Protein AF-A0A318TGM8-F1 (afdb_monomer_lite)

Sequence (78 aa):
MVSLLTPWSVDRNWVWSEMAGAWALRKRYVGVIYGLSLEEIEKNHGGLAMLSPTNVIGLNEFDTYLVELGKRVSAADA

Foldseek 3Di:
DEAEADPVLLPDPVSVVVLVVCVVVVHQYEYEYEPDDPVRSCVPPNCCVSVVVHHYYYNVCVVVVVVVVVVVVVVVVD

Secondary structure (DS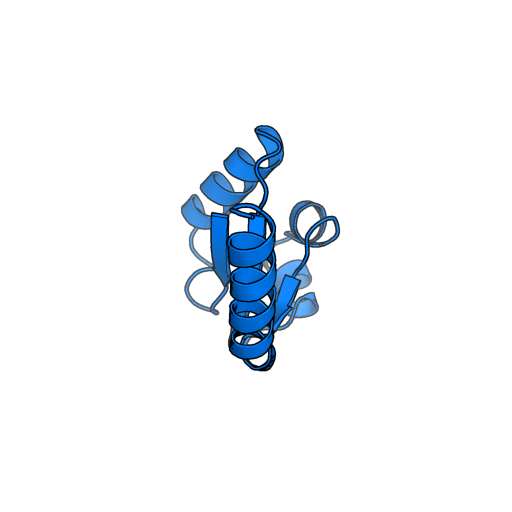SP, 8-state):
-EEEE-HHHHT-HHHHHHHHHHHHTT---EEEESS--HHHHHHHH--HHHHTTS-EEEGGGHHHHHHHHHHHHHHH--

Organism: NCBI:txid99655

pLDDT: mean 77.6, std 9.79, range [50.56, 89.06]

Structure (mmCIF, N/CA/C/O backbone):
data_AF-A0A318TGM8-F1
#
_entry.id   AF-A0A318TGM8-F1
#
loop_
_atom_site.group_PDB
_atom_site.id
_atom_site.type_symbol
_atom_site.label_atom_id
_atom_site.label_alt_id
_atom_site.label_comp_id
_atom_site.label_asym_id
_atom_site.label_entity_id
_atom_site.label_seq_id
_atom_site.pdbx_PDB_ins_code
_atom_site.Cartn_x
_atom_site.Cartn_y
_atom_site.Cartn_z
_atom_site.occupancy
_atom_site.B_iso_or_equiv
_atom_site.auth_seq_id
_atom_site.auth_comp_id
_atom_site.auth_asym_id
_atom_site.auth_atom_id
_atom_site.pdbx_PDB_model_num
ATOM 1 N N . MET A 1 1 ? -9.820 -0.855 3.991 1.00 75.62 1 MET A N 1
ATOM 2 C CA . MET A 1 1 ? -9.130 -1.699 2.995 1.00 75.62 1 MET A CA 1
ATOM 3 C C . MET A 1 1 ? -7.644 -1.672 3.289 1.00 75.62 1 MET A C 1
ATOM 5 O O . MET A 1 1 ? -7.146 -0.624 3.683 1.00 75.62 1 MET A O 1
ATOM 9 N N . VAL A 1 2 ? -6.963 -2.804 3.146 1.00 81.44 2 VAL A N 1
ATOM 10 C CA . VAL A 1 2 ? -5.509 -2.906 3.320 1.00 81.44 2 VAL A CA 1
ATOM 11 C C . VAL A 1 2 ? -4.944 -3.494 2.034 1.00 81.44 2 VAL A C 1
ATOM 13 O O . VAL A 1 2 ? -5.450 -4.515 1.576 1.00 81.44 2 VAL A O 1
ATOM 16 N N . SER A 1 3 ? -3.938 -2.843 1.455 1.00 83.94 3 SER A N 1
ATOM 17 C CA . SER A 1 3 ? -3.271 -3.294 0.230 1.00 83.94 3 SER A CA 1
ATOM 18 C C . SER A 1 3 ? -1.824 -3.640 0.535 1.00 83.94 3 SER A C 1
ATOM 20 O O . SER A 1 3 ? -1.090 -2.783 1.016 1.00 83.94 3 SER A O 1
ATOM 22 N N . LEU A 1 4 ? -1.408 -4.869 0.231 1.00 85.75 4 LEU A N 1
ATOM 23 C CA . LEU A 1 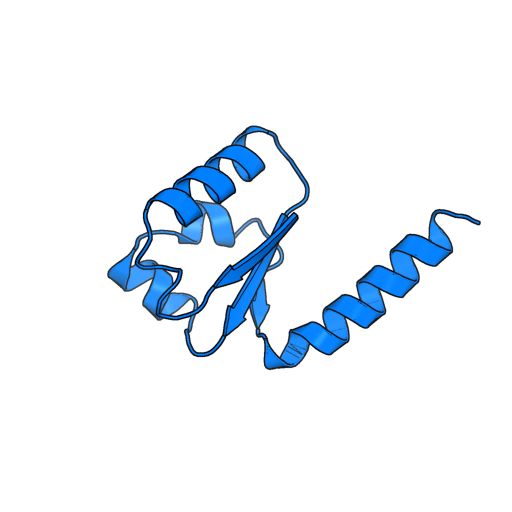4 ? -0.013 -5.291 0.336 1.00 85.75 4 LEU A CA 1
ATOM 24 C C . LEU A 1 4 ? 0.700 -5.093 -1.008 1.00 85.75 4 LEU A C 1
ATOM 26 O O . LEU A 1 4 ? 0.437 -5.809 -1.972 1.00 85.75 4 LEU A O 1
ATOM 30 N N . LEU A 1 5 ? 1.614 -4.131 -1.042 1.00 87.19 5 LEU A N 1
ATOM 31 C CA . LEU A 1 5 ? 2.469 -3.780 -2.164 1.00 87.19 5 LEU A CA 1
ATOM 32 C C . LEU A 1 5 ? 3.804 -4.524 -2.058 1.00 87.19 5 LEU A C 1
ATOM 34 O O . LEU A 1 5 ? 4.689 -4.170 -1.287 1.00 87.19 5 LEU A O 1
ATOM 38 N N . THR A 1 6 ? 3.919 -5.575 -2.854 1.00 87.56 6 THR A N 1
ATOM 39 C CA . THR A 1 6 ? 5.138 -6.343 -3.143 1.00 87.56 6 THR A CA 1
ATOM 40 C C . THR A 1 6 ? 5.637 -6.048 -4.563 1.00 87.56 6 THR A C 1
ATOM 42 O O . THR A 1 6 ? 4.823 -5.598 -5.384 1.00 87.56 6 THR A O 1
ATOM 45 N N . PRO A 1 7 ? 6.897 -6.389 -4.910 1.00 87.38 7 PRO A N 1
ATOM 46 C CA . PRO A 1 7 ? 7.425 -6.237 -6.271 1.00 87.38 7 PRO A CA 1
ATOM 47 C C . PRO A 1 7 ? 6.510 -6.827 -7.347 1.00 87.38 7 PRO A C 1
ATOM 49 O O . PRO A 1 7 ? 6.289 -6.222 -8.383 1.00 87.38 7 PRO A O 1
ATOM 52 N N . TRP A 1 8 ? 5.867 -7.962 -7.071 1.00 87.81 8 TRP A N 1
ATOM 53 C CA . TRP A 1 8 ? 4.977 -8.615 -8.036 1.00 87.81 8 TRP A CA 1
ATOM 54 C C . TRP A 1 8 ? 3.575 -8.004 -8.111 1.00 87.81 8 TRP A C 1
ATOM 56 O O . TRP A 1 8 ? 2.838 -8.239 -9.068 1.00 87.81 8 TRP A O 1
ATOM 66 N N . SER A 1 9 ? 3.121 -7.324 -7.058 1.00 87.88 9 SER A N 1
ATOM 67 C CA . SER A 1 9 ? 1.777 -6.729 -7.033 1.00 87.88 9 SER A CA 1
ATOM 68 C C . SER A 1 9 ? 1.730 -5.381 -7.742 1.00 87.88 9 SER A C 1
ATOM 70 O O . SER A 1 9 ? 0.721 -5.077 -8.371 1.00 87.88 9 SER A O 1
ATOM 72 N N . VAL A 1 10 ? 2.823 -4.611 -7.692 1.00 87.25 10 VAL A N 1
ATOM 73 C CA . VAL A 1 10 ? 2.902 -3.290 -8.331 1.00 87.25 10 VAL A CA 1
ATOM 74 C C . VAL A 1 10 ? 2.953 -3.388 -9.857 1.00 87.25 10 VAL A C 1
ATOM 76 O O . VAL A 1 10 ? 2.498 -2.476 -10.537 1.00 87.25 10 VAL A O 1
ATOM 79 N N . ASP A 1 11 ? 3.360 -4.534 -10.404 1.00 88.56 11 ASP A N 1
ATOM 80 C CA . ASP A 1 11 ? 3.301 -4.813 -11.846 1.00 88.56 11 ASP A CA 1
ATOM 81 C C . ASP A 1 11 ? 1.883 -5.119 -12.360 1.00 88.56 11 ASP A C 1
ATOM 83 O O . ASP A 1 11 ? 1.644 -5.214 -13.566 1.00 88.56 11 ASP A O 1
ATOM 87 N N . ARG A 1 12 ? 0.907 -5.312 -11.466 1.00 88.88 12 ARG A N 1
ATOM 88 C CA . ARG A 1 12 ? -0.451 -5.708 -11.848 1.00 88.88 12 ARG A CA 1
ATOM 89 C C . ARG A 1 12 ? -1.369 -4.492 -11.917 1.00 88.88 12 ARG A C 1
ATOM 91 O O . ARG A 1 12 ? -1.857 -4.011 -10.900 1.00 88.88 12 ARG A O 1
ATOM 98 N N . ASN A 1 13 ? -1.711 -4.067 -13.134 1.00 86.31 13 ASN A N 1
ATOM 99 C CA . ASN A 1 13 ? -2.602 -2.921 -13.392 1.00 86.31 13 ASN A CA 1
ATOM 100 C C . ASN A 1 13 ? -3.954 -2.972 -12.651 1.00 86.31 13 ASN A C 1
ATOM 102 O O . ASN A 1 13 ? -4.514 -1.931 -12.300 1.00 86.31 13 ASN A O 1
ATOM 106 N N . TRP A 1 14 ? -4.495 -4.166 -12.392 1.00 88.75 14 TRP A N 1
ATOM 107 C CA . TRP A 1 14 ? -5.761 -4.298 -11.665 1.00 88.75 14 TRP A CA 1
ATOM 108 C C . TRP A 1 14 ? -5.639 -3.895 -10.185 1.00 88.75 14 TRP A C 1
ATOM 110 O O . TRP A 1 14 ? -6.595 -3.350 -9.643 1.00 88.75 14 TRP A O 1
ATOM 120 N N . VAL A 1 15 ? -4.467 -4.065 -9.557 1.00 87.69 15 VAL A N 1
ATOM 121 C CA . VAL A 1 15 ? -4.214 -3.643 -8.165 1.00 87.69 15 VAL A CA 1
ATOM 122 C C . VAL A 1 15 ? -4.334 -2.125 -8.059 1.00 87.69 15 VAL A C 1
ATOM 124 O O . VAL A 1 15 ? -5.035 -1.603 -7.192 1.00 87.69 15 VAL A O 1
ATOM 127 N N . TRP A 1 16 ? -3.726 -1.409 -9.005 1.00 86.44 16 TRP A N 1
ATOM 128 C CA . TRP A 1 16 ? -3.840 0.044 -9.108 1.00 86.44 16 TRP A CA 1
ATOM 129 C C . TRP A 1 16 ? -5.276 0.496 -9.354 1.00 86.44 16 TRP A C 1
ATOM 131 O O . TRP A 1 16 ? -5.724 1.467 -8.749 1.00 86.44 16 TRP A O 1
ATOM 141 N N . SER A 1 17 ? -6.017 -0.236 -10.188 1.00 88.38 17 SER A N 1
ATOM 142 C CA . SER A 1 17 ? -7.422 0.063 -10.484 1.00 88.38 17 SER A CA 1
ATOM 143 C C . SER A 1 17 ? -8.313 -0.074 -9.242 1.00 88.38 17 SER A C 1
ATOM 145 O O . SER A 1 17 ? -9.143 0.797 -8.983 1.00 88.38 17 SER A O 1
ATOM 147 N N . GLU A 1 18 ? -8.118 -1.114 -8.425 1.00 87.25 18 GLU A N 1
ATOM 148 C CA . GLU A 1 18 ? -8.844 -1.272 -7.158 1.00 87.25 18 GLU A CA 1
ATOM 149 C C . GLU A 1 18 ? -8.486 -0.185 -6.145 1.00 87.25 18 GLU A C 1
ATOM 151 O O . GLU A 1 18 ? -9.370 0.395 -5.509 1.00 87.25 18 GLU A O 1
ATOM 156 N N . MET A 1 19 ? -7.196 0.128 -6.010 1.00 84.75 19 MET A N 1
ATOM 157 C CA . MET A 1 19 ? -6.741 1.189 -5.114 1.00 84.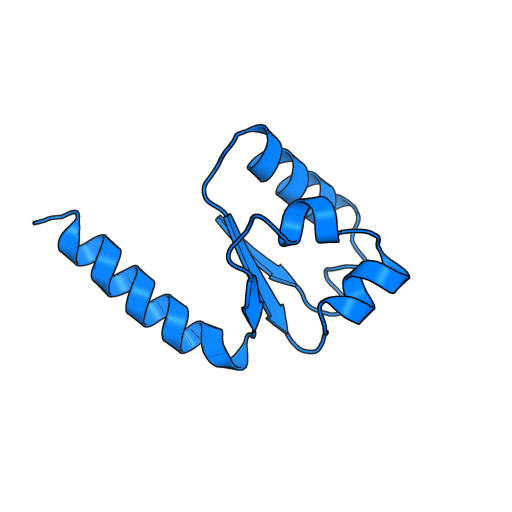75 19 MET A CA 1
ATOM 158 C C . MET A 1 19 ? -7.294 2.555 -5.544 1.00 84.75 19 MET A C 1
ATOM 160 O O . MET A 1 19 ? -7.741 3.328 -4.695 1.00 84.75 19 MET A O 1
ATOM 164 N N . ALA A 1 20 ? -7.324 2.836 -6.849 1.00 84.31 20 ALA A N 1
ATOM 165 C CA . ALA A 1 20 ? -7.900 4.058 -7.398 1.00 84.31 20 ALA A CA 1
ATOM 166 C C . ALA A 1 20 ? -9.408 4.123 -7.133 1.00 84.31 20 ALA A C 1
ATOM 168 O O . ALA A 1 20 ? -9.919 5.169 -6.734 1.00 84.31 20 ALA A O 1
ATOM 169 N N . GLY A 1 21 ? -10.116 2.997 -7.269 1.00 87.00 21 GLY A N 1
ATOM 170 C CA . GLY A 1 21 ? -11.529 2.889 -6.910 1.00 87.00 21 GLY A CA 1
ATOM 171 C C . GLY A 1 21 ? -11.778 3.169 -5.426 1.00 87.00 21 GLY A C 1
ATOM 172 O O . GLY A 1 21 ? -12.668 3.947 -5.080 1.00 87.00 21 GLY A O 1
ATOM 173 N N . ALA A 1 22 ? -10.964 2.603 -4.534 1.00 85.06 22 ALA A N 1
ATOM 174 C CA . ALA A 1 22 ? -11.063 2.853 -3.097 1.00 85.06 22 ALA A CA 1
ATOM 175 C C . ALA A 1 22 ? -10.811 4.329 -2.744 1.00 85.06 22 ALA A C 1
ATOM 177 O O . ALA A 1 22 ? -11.548 4.899 -1.934 1.00 85.06 22 ALA A O 1
ATOM 178 N N . TRP A 1 23 ? -9.817 4.953 -3.384 1.00 81.62 23 TRP A N 1
ATOM 179 C CA . TRP A 1 23 ? -9.516 6.376 -3.238 1.00 81.62 23 TRP A CA 1
ATOM 180 C C . TRP A 1 23 ? -10.664 7.262 -3.746 1.00 81.62 23 TRP A C 1
ATOM 182 O O . TRP A 1 23 ? -11.144 8.127 -3.011 1.00 81.62 23 TRP A O 1
ATOM 192 N N . ALA A 1 24 ? -11.184 6.988 -4.947 1.00 85.06 24 ALA A N 1
ATOM 193 C CA . ALA A 1 24 ? -12.309 7.714 -5.541 1.00 85.06 24 ALA A CA 1
ATOM 194 C C . ALA A 1 24 ? -13.583 7.627 -4.683 1.00 85.06 24 ALA A C 1
ATOM 196 O O . ALA A 1 24 ? -14.311 8.606 -4.530 1.00 85.06 24 ALA A O 1
ATOM 197 N N . LEU A 1 25 ? -13.823 6.472 -4.057 1.00 88.25 25 LEU A N 1
ATOM 198 C CA . LEU A 1 25 ? -14.946 6.243 -3.143 1.00 88.25 25 LEU A CA 1
ATOM 199 C C . LEU A 1 25 ? -14.698 6.767 -1.717 1.00 88.25 25 LEU A C 1
ATOM 201 O O . LEU A 1 25 ? -15.513 6.509 -0.827 1.00 88.25 25 LEU A O 1
ATOM 205 N N . ARG A 1 26 ? -13.578 7.466 -1.477 1.00 83.00 26 ARG A N 1
ATOM 206 C CA . ARG A 1 26 ? -13.144 7.970 -0.161 1.00 83.00 26 ARG A CA 1
ATOM 207 C C . ARG A 1 26 ? -13.165 6.895 0.930 1.00 83.00 26 ARG A C 1
ATOM 209 O O . ARG A 1 26 ? -13.457 7.170 2.096 1.00 83.00 26 ARG A O 1
ATOM 216 N N . LYS A 1 27 ? -12.888 5.643 0.566 1.00 81.75 27 LYS A N 1
ATOM 217 C CA . LYS A 1 27 ? -12.807 4.546 1.529 1.00 81.75 27 LYS A CA 1
ATOM 218 C C . LYS A 1 27 ? -11.498 4.666 2.296 1.00 81.75 27 LYS A C 1
ATOM 220 O O . LYS A 1 27 ? -10.454 4.975 1.731 1.00 81.75 27 LYS A O 1
ATOM 225 N N . ARG A 1 28 ? -11.542 4.357 3.594 1.00 76.88 28 ARG A N 1
ATOM 226 C CA . ARG A 1 28 ? -10.325 4.248 4.400 1.00 76.88 28 ARG A CA 1
ATOM 227 C C . ARG A 1 28 ? -9.457 3.130 3.830 1.00 76.88 28 ARG A C 1
ATOM 229 O O . ARG A 1 28 ? -9.859 1.959 3.858 1.00 76.88 28 ARG A O 1
ATOM 236 N N . TYR A 1 29 ? -8.278 3.488 3.342 1.00 79.25 29 TYR A N 1
ATOM 237 C CA . TYR A 1 29 ? -7.312 2.539 2.818 1.00 79.25 29 TYR A CA 1
ATOM 238 C C . TYR A 1 29 ? -5.954 2.718 3.505 1.00 79.25 29 TYR A C 1
ATOM 240 O O . TYR A 1 29 ? -5.644 3.801 3.995 1.00 79.25 29 TYR A O 1
ATOM 248 N N . VAL A 1 30 ? -5.198 1.628 3.617 1.00 79.56 30 VAL A N 1
ATOM 249 C CA . VAL A 1 30 ? -3.833 1.595 4.159 1.00 79.56 30 VAL A CA 1
ATOM 250 C C . VAL A 1 30 ? -2.976 0.793 3.192 1.00 79.56 30 VAL A C 1
ATOM 252 O O . VAL A 1 30 ? -3.340 -0.330 2.835 1.00 79.56 30 VAL A O 1
ATOM 255 N N . GLY A 1 31 ? -1.880 1.393 2.732 1.00 81.19 31 GLY A N 1
ATOM 256 C CA . GLY A 1 31 ? -0.897 0.731 1.878 1.00 81.19 31 GLY A CA 1
ATOM 257 C C . GLY A 1 31 ? 0.206 0.131 2.737 1.00 81.19 31 GLY A C 1
ATOM 258 O O . GLY A 1 31 ? 0.728 0.804 3.617 1.00 81.19 31 GLY A O 1
ATOM 259 N N . VAL A 1 32 ? 0.557 -1.123 2.497 1.00 83.19 32 VAL A N 1
ATOM 260 C CA . VAL A 1 32 ? 1.622 -1.825 3.212 1.00 83.19 32 VAL A CA 1
ATOM 261 C C . VAL A 1 32 ? 2.685 -2.205 2.208 1.00 83.19 32 VAL A C 1
ATOM 263 O O . VAL A 1 32 ? 2.352 -2.856 1.227 1.00 83.19 32 VAL A O 1
ATOM 266 N N . ILE A 1 33 ? 3.939 -1.817 2.414 1.00 85.38 33 ILE A N 1
ATOM 267 C CA . ILE A 1 33 ? 4.999 -2.064 1.428 1.00 85.38 33 ILE A CA 1
ATOM 268 C C . ILE A 1 33 ? 5.960 -3.140 1.923 1.00 85.38 33 ILE A C 1
ATOM 270 O O . ILE A 1 33 ? 6.506 -3.032 3.017 1.00 85.38 33 ILE A O 1
A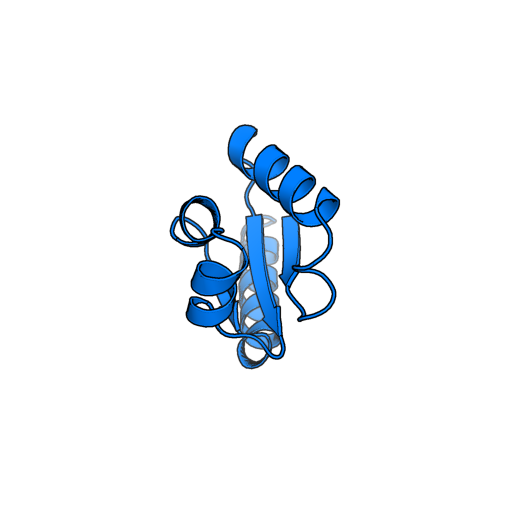TOM 274 N N . TYR A 1 34 ? 6.213 -4.157 1.101 1.00 82.75 34 TYR A N 1
ATOM 275 C CA . TYR A 1 34 ? 7.165 -5.228 1.380 1.00 82.75 34 TYR A CA 1
ATOM 276 C C . TYR A 1 34 ? 8.183 -5.376 0.255 1.00 82.75 34 TYR A C 1
ATOM 278 O O . TYR A 1 34 ? 7.803 -5.612 -0.889 1.00 82.75 34 TYR A O 1
ATOM 286 N N . GLY A 1 35 ? 9.473 -5.286 0.587 1.00 80.19 35 GLY A N 1
ATOM 287 C CA . GLY A 1 35 ? 10.562 -5.483 -0.378 1.00 80.19 35 GLY A CA 1
ATOM 288 C C . GLY A 1 35 ? 10.628 -4.421 -1.481 1.00 80.19 35 GLY A C 1
ATOM 289 O O . GLY A 1 35 ? 11.191 -4.692 -2.535 1.00 80.19 35 GLY A O 1
ATOM 290 N N . LEU A 1 36 ? 10.031 -3.249 -1.249 1.00 79.75 36 LEU A N 1
ATOM 291 C CA . LEU A 1 36 ? 10.013 -2.089 -2.139 1.00 79.75 36 LEU A CA 1
ATOM 292 C C . LEU A 1 36 ? 10.140 -0.808 -1.306 1.00 79.75 36 LEU A C 1
ATOM 294 O O . LEU A 1 36 ? 9.761 -0.779 -0.133 1.00 79.75 36 LEU A O 1
ATOM 298 N N . SER A 1 37 ? 10.608 0.264 -1.929 1.00 79.56 37 SER A N 1
ATOM 299 C CA . SER A 1 37 ? 10.537 1.628 -1.406 1.00 79.56 37 SER A CA 1
ATOM 300 C C . SER A 1 37 ? 9.465 2.450 -2.130 1.00 79.56 37 SER A C 1
ATOM 302 O O . SER A 1 37 ? 9.088 2.169 -3.269 1.00 79.56 37 SER A O 1
ATOM 304 N N . LEU A 1 38 ? 8.974 3.507 -1.475 1.00 78.31 38 LEU A N 1
ATOM 305 C CA . LEU A 1 38 ? 8.064 4.472 -2.105 1.00 78.31 38 LEU A CA 1
ATOM 306 C C . LEU A 1 38 ? 8.697 5.163 -3.323 1.00 78.31 38 LEU A C 1
ATOM 308 O O . LEU A 1 38 ? 8.000 5.420 -4.301 1.00 78.31 38 LEU A O 1
ATOM 312 N N . GLU A 1 39 ? 10.007 5.423 -3.285 1.00 77.38 39 GLU A N 1
ATOM 313 C CA . GLU A 1 39 ? 10.749 6.008 -4.408 1.00 77.38 39 GLU A CA 1
ATOM 314 C C . GLU A 1 39 ? 10.790 5.076 -5.624 1.00 77.38 39 GLU A C 1
ATOM 316 O O . GLU A 1 39 ? 10.599 5.532 -6.750 1.00 77.38 39 GLU A O 1
ATOM 321 N N . GLU A 1 40 ? 10.989 3.770 -5.419 1.00 78.06 40 GLU A N 1
ATOM 322 C CA . GLU A 1 40 ? 10.955 2.781 -6.506 1.00 78.06 40 GLU A CA 1
ATOM 323 C C . GLU A 1 40 ? 9.567 2.674 -7.136 1.00 78.06 40 GLU A C 1
ATOM 325 O O . GLU A 1 40 ? 9.446 2.576 -8.358 1.00 78.06 40 GLU A O 1
ATOM 330 N N . ILE A 1 41 ? 8.518 2.734 -6.314 1.00 80.19 41 ILE A N 1
ATOM 331 C CA . ILE A 1 41 ? 7.135 2.718 -6.795 1.00 80.19 41 ILE A CA 1
ATOM 332 C C . ILE A 1 41 ? 6.842 3.967 -7.627 1.00 80.19 41 ILE A C 1
ATOM 334 O O . ILE A 1 41 ? 6.246 3.862 -8.700 1.00 80.19 41 ILE A O 1
ATOM 338 N N . GLU A 1 42 ? 7.275 5.141 -7.170 1.00 79.38 42 GLU A N 1
ATOM 339 C CA . GLU A 1 42 ? 7.062 6.373 -7.923 1.00 79.38 42 GLU A CA 1
ATOM 340 C C . GLU A 1 42 ? 7.804 6.360 -9.251 1.00 79.38 42 GLU A C 1
ATOM 342 O O . GLU A 1 42 ? 7.212 6.620 -10.298 1.00 79.38 42 GLU A O 1
ATOM 347 N N . LYS A 1 43 ? 9.091 6.015 -9.213 1.00 79.62 43 LYS A N 1
ATOM 348 C CA . LYS A 1 43 ? 9.958 6.046 -10.388 1.00 79.62 43 LYS A CA 1
ATOM 349 C C . LYS A 1 43 ? 9.470 5.116 -11.499 1.00 79.62 43 LYS A C 1
ATOM 351 O O . LYS A 1 43 ? 9.606 5.460 -12.670 1.00 79.62 43 LYS A O 1
ATOM 356 N N . ASN A 1 44 ? 8.931 3.951 -11.138 1.00 78.12 44 ASN A N 1
ATOM 357 C CA . ASN A 1 44 ? 8.588 2.906 -12.102 1.00 78.12 44 ASN A CA 1
ATOM 358 C C . ASN A 1 44 ? 7.093 2.855 -12.453 1.00 78.12 44 ASN A C 1
ATOM 360 O O . ASN A 1 44 ? 6.752 2.391 -13.540 1.00 78.12 44 ASN A O 1
ATOM 364 N N . HIS A 1 45 ? 6.203 3.323 -11.569 1.00 76.00 45 HIS A N 1
ATOM 365 C CA . HIS A 1 45 ? 4.754 3.137 -11.727 1.00 76.00 45 HIS A CA 1
ATOM 366 C C . HIS A 1 45 ? 3.913 4.412 -11.512 1.00 76.00 45 HIS A C 1
ATOM 368 O O . HIS A 1 45 ? 2.738 4.405 -11.871 1.00 76.00 45 HIS A O 1
ATOM 374 N N . GLY A 1 46 ? 4.475 5.505 -10.970 1.00 65.56 46 GLY A N 1
ATOM 375 C CA . GLY A 1 46 ? 3.793 6.808 -10.854 1.00 65.56 46 GLY A CA 1
ATOM 376 C C . GLY A 1 46 ? 2.611 6.858 -9.870 1.00 65.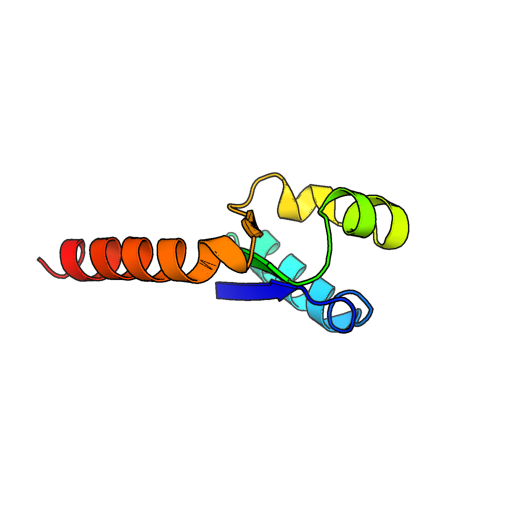56 46 GLY A C 1
ATOM 377 O O . GLY A 1 46 ? 1.573 7.448 -10.171 1.00 65.56 46 GLY A O 1
ATOM 378 N N . GLY A 1 47 ? 2.734 6.205 -8.707 1.00 65.50 47 GLY A N 1
ATOM 379 C CA . GLY A 1 47 ? 1.641 5.980 -7.748 1.00 65.50 47 GLY A CA 1
ATOM 380 C C . GLY A 1 47 ? 1.570 6.915 -6.528 1.00 65.50 47 GLY A C 1
ATOM 381 O O . GLY A 1 47 ? 0.641 6.771 -5.721 1.00 65.50 47 GLY A O 1
ATOM 382 N N . LEU A 1 48 ? 2.505 7.863 -6.343 1.00 64.94 48 LEU A N 1
ATOM 383 C CA . LEU A 1 48 ? 2.561 8.694 -5.125 1.00 64.94 48 LEU A CA 1
ATOM 384 C C . LEU A 1 48 ? 1.341 9.588 -4.932 1.00 64.94 48 LEU A C 1
ATOM 386 O O . LEU A 1 48 ? 1.003 9.881 -3.789 1.00 64.94 48 LEU A O 1
ATOM 390 N N . ALA A 1 49 ? 0.645 9.997 -5.993 1.00 61.88 49 ALA A N 1
ATOM 391 C CA . ALA A 1 49 ? -0.549 10.835 -5.856 1.00 61.88 49 ALA A CA 1
ATOM 392 C C . ALA A 1 49 ? -1.651 10.162 -5.014 1.00 61.88 49 ALA A C 1
ATOM 394 O O . ALA A 1 49 ? -2.355 10.834 -4.261 1.00 61.88 49 ALA A O 1
ATOM 395 N N . MET A 1 50 ? -1.771 8.833 -5.096 1.00 62.59 50 MET A N 1
ATOM 396 C CA . MET A 1 50 ? -2.672 8.064 -4.236 1.00 62.59 50 MET A CA 1
ATOM 397 C C . MET A 1 50 ? -2.034 7.755 -2.884 1.00 62.59 50 MET A C 1
ATOM 399 O O . MET A 1 50 ? -2.681 7.918 -1.852 1.00 62.59 50 MET A O 1
ATOM 403 N N . LEU A 1 51 ? -0.767 7.334 -2.881 1.00 63.84 51 LEU A N 1
ATOM 404 C CA . LEU A 1 51 ? -0.072 6.859 -1.683 1.00 63.84 51 LEU A CA 1
ATOM 405 C C . LEU A 1 51 ? 0.261 7.971 -0.675 1.00 63.84 51 LEU A C 1
ATOM 407 O O . LEU A 1 51 ? 0.159 7.734 0.520 1.00 63.84 51 LEU A O 1
ATOM 411 N N . SER A 1 52 ? 0.595 9.176 -1.133 1.00 61.25 52 SER A N 1
ATOM 412 C CA . SER A 1 52 ? 1.002 10.324 -0.306 1.00 61.25 52 SER A CA 1
ATOM 413 C C . SER A 1 52 ? -0.060 10.798 0.707 1.00 61.25 52 SER A C 1
ATOM 415 O O . SER A 1 52 ? 0.278 10.974 1.876 1.00 61.25 52 SER A O 1
ATOM 417 N N . PRO A 1 53 ? -1.353 10.948 0.347 1.00 58.03 53 PRO A N 1
ATOM 418 C CA . PRO A 1 53 ? -2.403 11.281 1.319 1.00 58.03 53 PRO A CA 1
ATOM 419 C C . PRO A 1 53 ? -2.815 10.116 2.238 1.00 58.03 53 PRO A C 1
ATOM 421 O O . PRO A 1 53 ? -3.742 10.264 3.038 1.00 58.03 53 PRO A O 1
ATOM 424 N N . THR A 1 54 ? -2.164 8.959 2.133 1.00 60.78 54 THR A N 1
ATOM 425 C CA . THR A 1 54 ? -2.600 7.725 2.782 1.00 60.78 54 THR A CA 1
ATOM 426 C C . THR A 1 54 ? -1.547 7.237 3.757 1.00 60.78 54 THR A C 1
ATOM 428 O O . THR A 1 54 ? -0.354 7.357 3.514 1.00 60.78 54 THR A O 1
ATOM 431 N N . ASN A 1 55 ? -1.981 6.656 4.876 1.00 63.81 55 ASN A N 1
ATOM 432 C CA . ASN A 1 55 ? -1.073 5.987 5.795 1.00 63.81 55 ASN A CA 1
ATOM 433 C C . ASN A 1 55 ? -0.429 4.795 5.068 1.00 63.81 55 ASN A C 1
ATOM 435 O O . ASN A 1 55 ? -1.066 3.752 4.883 1.00 63.81 55 ASN A O 1
ATOM 439 N N . VAL A 1 56 ? 0.804 4.984 4.603 1.00 63.69 56 VAL A N 1
ATOM 440 C CA . VAL A 1 56 ? 1.634 3.939 4.014 1.00 63.69 56 VAL A CA 1
ATOM 441 C C . VAL A 1 56 ? 2.592 3.449 5.081 1.00 63.69 56 VAL A C 1
ATOM 443 O O . VAL A 1 56 ? 3.298 4.241 5.694 1.00 63.69 56 VAL A O 1
ATOM 446 N N . ILE A 1 57 ? 2.588 2.143 5.314 1.00 65.94 57 ILE A N 1
ATOM 447 C CA . ILE A 1 57 ? 3.307 1.508 6.413 1.00 65.94 57 ILE A CA 1
ATOM 448 C C . ILE A 1 57 ? 4.261 0.479 5.810 1.00 65.94 57 ILE A C 1
ATOM 450 O O . ILE A 1 57 ? 3.872 -0.311 4.948 1.00 65.94 57 ILE A O 1
ATOM 454 N N . GLY A 1 58 ? 5.527 0.483 6.219 1.00 65.50 58 GLY A N 1
ATOM 455 C CA . GLY A 1 58 ? 6.447 -0.586 5.824 1.00 65.50 58 GLY A CA 1
ATOM 456 C C . GLY A 1 58 ? 5.998 -1.916 6.434 1.00 65.50 58 GLY A C 1
ATOM 457 O O . GLY A 1 58 ? 5.491 -1.933 7.549 1.00 65.50 58 GLY A O 1
ATOM 458 N N . LEU A 1 59 ? 6.182 -3.053 5.753 1.00 62.28 59 LEU A N 1
ATOM 459 C CA . LEU A 1 59 ? 5.749 -4.355 6.285 1.00 62.28 59 LEU A CA 1
ATOM 460 C C . LEU A 1 59 ? 6.403 -4.665 7.639 1.00 62.28 59 LEU A C 1
ATOM 462 O O . LEU A 1 59 ? 5.761 -5.246 8.505 1.00 62.28 59 LEU A O 1
ATOM 466 N N . ASN A 1 60 ? 7.637 -4.205 7.856 1.00 61.53 60 ASN A N 1
ATOM 467 C CA . ASN A 1 60 ? 8.323 -4.325 9.148 1.00 61.53 60 ASN A CA 1
ATOM 468 C C . ASN A 1 60 ? 7.575 -3.621 10.299 1.00 61.53 60 ASN A C 1
ATOM 470 O O . ASN A 1 60 ? 7.806 -3.925 11.462 1.00 61.53 60 ASN A O 1
ATOM 474 N N . GLU A 1 61 ? 6.679 -2.691 9.980 1.00 64.94 61 GLU A N 1
ATOM 475 C CA . GLU A 1 61 ? 5.828 -1.956 10.917 1.00 64.94 61 GLU A CA 1
ATOM 476 C C . GLU A 1 61 ? 4.358 -2.408 10.828 1.00 64.94 61 GLU A C 1
ATOM 478 O O . GLU A 1 61 ? 3.486 -1.863 11.508 1.00 64.94 61 GLU A O 1
ATOM 483 N N . PHE A 1 62 ? 4.048 -3.412 10.001 1.00 68.44 62 PHE A N 1
ATOM 484 C CA . PHE A 1 62 ? 2.678 -3.876 9.798 1.00 68.44 62 PHE A CA 1
ATOM 485 C C . PHE A 1 62 ? 2.103 -4.547 11.045 1.00 68.44 62 PHE A C 1
ATOM 487 O O . PHE A 1 62 ? 0.934 -4.334 11.363 1.00 68.44 62 PHE A O 1
ATOM 494 N N . ASP A 1 63 ? 2.925 -5.274 11.803 1.00 71.62 63 ASP A N 1
ATOM 495 C CA . ASP A 1 63 ? 2.521 -5.818 13.103 1.00 71.62 63 ASP A CA 1
ATOM 496 C C . ASP A 1 63 ? 2.128 -4.695 14.075 1.00 71.62 63 ASP A C 1
ATOM 498 O O . ASP A 1 63 ? 1.092 -4.769 14.740 1.00 71.62 63 ASP A O 1
ATOM 502 N N . THR A 1 64 ? 2.887 -3.594 14.088 1.00 73.50 64 THR A N 1
ATOM 503 C CA . THR A 1 64 ? 2.552 -2.386 14.859 1.00 73.50 64 THR A CA 1
ATOM 504 C C . THR A 1 64 ? 1.209 -1.810 14.415 1.00 73.50 64 THR A C 1
ATOM 506 O O . THR A 1 64 ? 0.363 -1.492 15.255 1.00 73.50 64 THR A O 1
ATOM 509 N N . TYR A 1 65 ? 0.958 -1.739 13.105 1.00 72.75 65 TYR A N 1
ATOM 510 C CA . TYR A 1 65 ? -0.331 -1.293 12.579 1.00 72.75 65 TYR A CA 1
ATOM 511 C C . TYR A 1 65 ? -1.495 -2.200 12.995 1.00 72.75 65 TYR A C 1
ATOM 513 O O . TYR A 1 65 ? -2.552 -1.690 13.367 1.00 72.75 65 TYR A O 1
ATOM 521 N N . LEU A 1 66 ? -1.329 -3.526 12.966 1.00 78.94 66 LEU A N 1
ATOM 522 C CA . LEU A 1 66 ? -2.365 -4.466 13.407 1.00 78.94 66 LEU A CA 1
ATOM 523 C C . LEU A 1 66 ? -2.703 -4.273 14.891 1.00 78.94 66 LEU A C 1
ATOM 525 O O . LEU A 1 66 ? -3.879 -4.283 15.260 1.00 78.94 66 LEU A O 1
ATOM 529 N N . VAL A 1 67 ? -1.695 -4.011 15.728 1.00 83.12 67 VAL A N 1
ATOM 530 C CA . VAL A 1 67 ? -1.888 -3.679 17.148 1.00 83.12 67 VAL A CA 1
ATOM 531 C C . VAL A 1 67 ? -2.663 -2.369 17.315 1.00 83.12 67 VAL A C 1
ATOM 533 O O . VAL A 1 67 ? -3.606 -2.301 18.107 1.00 83.12 67 VAL A O 1
ATOM 536 N N . GLU A 1 68 ? -2.310 -1.318 16.573 1.00 81.12 68 GLU A N 1
ATOM 537 C CA . GLU A 1 68 ? -3.049 -0.051 16.604 1.00 81.12 68 GLU A CA 1
ATOM 538 C C . GLU A 1 68 ? -4.485 -0.189 16.095 1.00 81.12 68 GLU A C 1
ATOM 540 O O . GLU A 1 68 ? -5.407 0.410 16.657 1.00 81.12 68 GLU A O 1
ATOM 545 N N . LEU A 1 69 ? -4.690 -0.968 15.033 1.00 81.25 69 LEU A N 1
ATOM 546 C CA . LEU A 1 69 ? -6.007 -1.231 14.475 1.00 81.25 69 LEU A CA 1
ATOM 547 C C . LEU A 1 69 ? -6.882 -1.966 15.491 1.00 81.25 69 LEU A C 1
ATOM 549 O O . LEU A 1 69 ? -8.011 -1.537 15.718 1.00 81.25 69 LEU A O 1
ATOM 553 N N . GLY A 1 70 ? -6.344 -2.996 16.149 1.00 85.50 70 GLY A N 1
ATOM 554 C CA . GLY A 1 70 ? -7.037 -3.718 17.215 1.00 85.50 70 GLY A CA 1
ATOM 555 C C . GLY A 1 70 ? -7.501 -2.784 18.332 1.00 85.50 70 GLY A C 1
ATOM 556 O O . GLY A 1 70 ? -8.675 -2.791 18.689 1.00 85.50 70 GLY A O 1
ATOM 557 N N . LYS A 1 71 ? -6.624 -1.883 18.798 1.00 87.12 71 LYS A N 1
ATOM 558 C CA . LYS A 1 71 ? -6.983 -0.877 19.813 1.00 87.12 71 LYS A CA 1
ATOM 559 C C . LYS A 1 71 ? -8.132 0.029 19.364 1.00 87.12 71 LYS A C 1
ATOM 561 O O . LYS A 1 71 ? -9.007 0.336 20.164 1.00 87.12 71 LYS A O 1
ATOM 566 N N . ARG A 1 72 ? -8.146 0.456 18.096 1.00 83.56 72 ARG A N 1
ATOM 567 C CA . ARG A 1 72 ? -9.206 1.325 17.551 1.00 83.56 72 ARG A CA 1
ATOM 568 C C . ARG A 1 72 ? -10.540 0.603 17.410 1.00 83.56 72 ARG A C 1
ATOM 570 O O . ARG A 1 72 ? -11.565 1.224 17.647 1.00 83.56 72 ARG A O 1
ATOM 577 N N . VAL A 1 73 ? -10.524 -0.670 17.015 1.00 89.06 73 VAL A N 1
ATOM 578 C CA . VAL A 1 73 ? -11.739 -1.491 16.915 1.00 89.06 73 VAL A CA 1
ATOM 579 C C . VAL A 1 73 ? -12.326 -1.709 18.308 1.00 89.06 73 VAL A C 1
ATOM 581 O O . VAL A 1 73 ? -13.477 -1.369 18.540 1.00 89.06 73 VAL A O 1
ATOM 584 N N . SER A 1 74 ? -11.508 -2.142 19.270 1.00 85.12 74 SER A N 1
ATOM 585 C CA . SER A 1 74 ? -11.958 -2.353 20.651 1.00 85.12 74 SER A CA 1
ATOM 586 C C . SER A 1 74 ? -12.445 -1.079 21.346 1.00 85.12 74 SER A C 1
ATOM 588 O O . SER A 1 74 ? -13.325 -1.155 22.191 1.00 85.12 74 SER A O 1
ATOM 590 N N . ALA A 1 75 ? -11.886 0.085 21.008 1.00 76.81 75 ALA A N 1
ATOM 591 C CA . ALA A 1 75 ? -12.332 1.369 21.547 1.00 76.81 75 ALA A CA 1
ATOM 592 C C . ALA A 1 75 ? -13.593 1.926 20.862 1.00 76.81 75 ALA A C 1
ATOM 594 O O . ALA A 1 75 ? -14.198 2.846 21.396 1.00 76.81 75 ALA A O 1
ATOM 595 N N . ALA A 1 76 ? -13.960 1.424 19.679 1.00 66.31 76 ALA A N 1
ATOM 596 C CA . ALA A 1 76 ? -15.178 1.820 18.972 1.00 66.31 76 ALA A CA 1
ATOM 597 C C . ALA A 1 76 ? -16.402 0.972 19.369 1.00 66.31 76 ALA A C 1
ATOM 599 O O . ALA A 1 76 ? -17.526 1.425 19.177 1.00 66.31 76 ALA A O 1
ATOM 600 N N . ASP A 1 77 ? -16.174 -0.229 19.916 1.00 56.19 77 ASP A N 1
ATOM 601 C CA . ASP A 1 77 ? -17.204 -1.149 20.426 1.00 56.19 77 ASP A CA 1
ATOM 602 C C . ASP A 1 77 ? -17.524 -0.944 21.932 1.00 56.19 77 ASP A C 1
ATOM 604 O O . ASP A 1 77 ? -18.257 -1.745 22.516 1.00 56.19 77 ASP A O 1
ATOM 608 N N . ALA A 1 78 ? -16.977 0.104 22.565 1.00 50.56 78 ALA A N 1
ATOM 609 C CA . ALA A 1 78 ? -17.195 0.486 23.969 1.00 50.56 78 ALA A CA 1
ATOM 610 C C . ALA A 1 78 ? -17.969 1.808 24.076 1.00 50.56 78 ALA A C 1
ATOM 612 O O . ALA A 1 78 ? -18.818 1.913 24.991 1.00 50.56 78 ALA A O 1
#

Radius o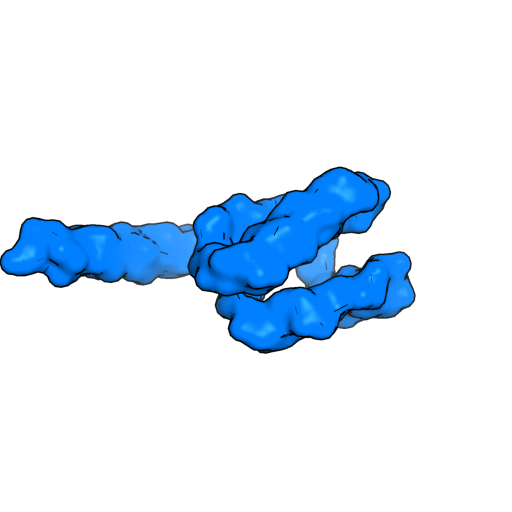f gyration: 13.27 Å; chains: 1; bounding box: 28×20×37 Å